Protein AF-A0A943P133-F1 (afdb_monomer_lite)

pLDDT: mean 91.49, std 6.1, range [68.75, 97.0]

Sequence (73 aa):
MIGKRKMCSVMAKEIGRPYRDMLAYGRYQVSGKNEWLRVGGHTLSSTCGMLKLSSPDYSSDTEKYITRIIAEV

Structure (mmCIF, N/CA/C/O backbone):
data_AF-A0A943P133-F1
#
_entry.id   AF-A0A943P133-F1
#
loop_
_atom_site.group_PDB
_atom_site.id
_atom_site.type_symbol
_atom_site.label_atom_id
_atom_site.label_alt_id
_atom_site.label_comp_id
_atom_site.label_asym_id
_atom_site.label_entity_id
_atom_site.label_seq_id
_atom_site.pdbx_PDB_ins_code
_atom_site.Cartn_x
_atom_site.Cartn_y
_atom_site.Cartn_z
_atom_site.occupancy
_atom_site.B_iso_or_equiv
_atom_site.auth_seq_id
_atom_site.auth_comp_id
_atom_site.auth_asym_id
_atom_site.auth_atom_id
_atom_site.pdbx_PDB_model_num
ATOM 1 N N . MET A 1 1 ? -6.371 5.506 12.982 1.00 79.81 1 MET A N 1
ATOM 2 C CA . MET A 1 1 ? -6.335 4.382 12.028 1.00 79.81 1 MET A CA 1
ATOM 3 C C . MET A 1 1 ? -7.399 4.608 10.960 1.00 79.81 1 MET A C 1
ATOM 5 O O . MET A 1 1 ? -8.508 4.977 11.321 1.00 79.81 1 MET A O 1
ATOM 9 N N . ILE A 1 2 ? -7.077 4.419 9.682 1.00 89.38 2 ILE A N 1
ATOM 10 C CA . ILE A 1 2 ? -7.936 4.616 8.504 1.00 89.38 2 ILE A CA 1
ATOM 11 C C . ILE A 1 2 ? -8.620 3.331 8.023 1.00 89.38 2 ILE A C 1
ATOM 13 O O . ILE A 1 2 ? -9.654 3.401 7.358 1.00 89.38 2 ILE A O 1
ATOM 17 N N . GLY A 1 3 ? -8.078 2.160 8.367 1.00 92.06 3 GLY A N 1
ATOM 18 C CA . GLY A 1 3 ? -8.675 0.858 8.093 1.00 92.06 3 GLY A CA 1
ATOM 19 C C . GLY A 1 3 ? -8.452 0.334 6.670 1.00 92.06 3 GLY A C 1
ATOM 20 O O . GLY A 1 3 ? -8.285 1.083 5.702 1.00 92.06 3 GLY A O 1
ATOM 21 N N . LYS A 1 4 ? -8.527 -0.998 6.527 1.00 93.75 4 LYS A N 1
ATOM 22 C CA . LYS A 1 4 ? -8.231 -1.731 5.280 1.00 93.75 4 LYS A CA 1
ATOM 23 C C . LYS A 1 4 ? -8.934 -1.165 4.043 1.00 93.75 4 LYS A C 1
ATOM 25 O O . LYS A 1 4 ? -8.285 -0.945 3.028 1.00 93.75 4 LYS A O 1
ATOM 30 N N . ARG A 1 5 ? -10.248 -0.910 4.107 1.00 94.62 5 ARG A N 1
ATOM 31 C CA . ARG A 1 5 ? -11.019 -0.405 2.950 1.00 94.62 5 ARG A CA 1
ATOM 32 C C . ARG A 1 5 ? -10.507 0.953 2.467 1.00 94.62 5 ARG A C 1
ATOM 34 O O . ARG A 1 5 ? -10.326 1.140 1.265 1.00 94.62 5 ARG A O 1
ATOM 41 N N . LYS A 1 6 ? -10.242 1.884 3.391 1.00 93.88 6 LYS A N 1
ATOM 42 C CA . LYS A 1 6 ? -9.719 3.208 3.041 1.00 93.88 6 LYS A CA 1
ATOM 43 C C . LYS A 1 6 ? -8.302 3.100 2.488 1.00 93.88 6 LYS A C 1
ATOM 45 O O . LYS A 1 6 ? -8.032 3.710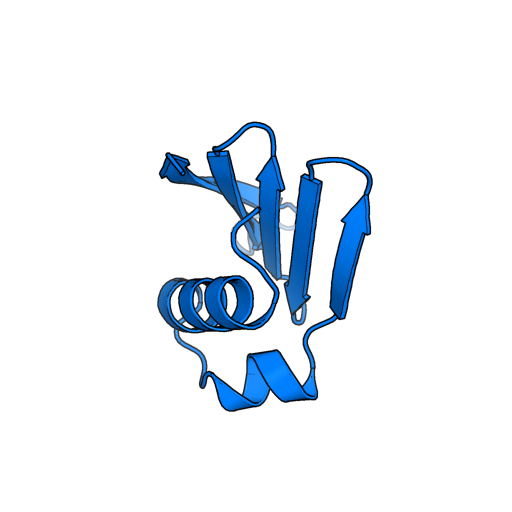 1.460 1.00 93.88 6 LYS A O 1
ATOM 50 N N . MET A 1 7 ? -7.445 2.265 3.087 1.00 95.12 7 MET A N 1
ATOM 51 C CA . MET A 1 7 ? -6.106 1.990 2.551 1.00 95.12 7 MET A CA 1
ATOM 52 C C . MET A 1 7 ? -6.155 1.431 1.130 1.00 95.12 7 MET A C 1
ATOM 54 O O . MET A 1 7 ? -5.447 1.926 0.262 1.00 95.12 7 MET A O 1
ATOM 58 N N . CYS A 1 8 ? -7.018 0.446 0.864 1.00 96.38 8 CYS A N 1
ATOM 59 C CA . CYS A 1 8 ? -7.199 -0.112 -0.476 1.00 96.38 8 CYS A CA 1
ATOM 60 C C . CYS A 1 8 ? -7.676 0.957 -1.469 1.00 96.38 8 CYS A C 1
ATOM 62 O O . CYS A 1 8 ? -7.194 1.002 -2.594 1.00 96.38 8 CYS A O 1
ATOM 64 N N . SER A 1 9 ? -8.590 1.842 -1.060 1.00 95.81 9 SER A N 1
ATOM 65 C CA . SER A 1 9 ? -9.084 2.930 -1.912 1.00 95.81 9 SER A CA 1
ATOM 66 C C . SER A 1 9 ? -7.992 3.951 -2.242 1.00 95.81 9 SER A C 1
ATOM 68 O O . SER A 1 9 ? -7.844 4.317 -3.407 1.00 95.81 9 SER A O 1
ATOM 70 N N . VAL A 1 10 ? -7.203 4.369 -1.247 1.00 95.19 10 VAL A N 1
ATOM 71 C CA . VAL A 1 10 ? -6.073 5.290 -1.447 1.00 95.19 10 VAL A CA 1
ATOM 72 C C . VAL A 1 10 ? -5.012 4.640 -2.331 1.00 95.19 10 VAL A C 1
ATOM 74 O O . VAL A 1 10 ? -4.631 5.219 -3.338 1.00 95.19 10 VAL A O 1
ATOM 77 N N . MET A 1 11 ? -4.602 3.407 -2.023 1.00 95.75 11 MET A N 1
ATOM 78 C CA . MET A 1 11 ? -3.601 2.677 -2.803 1.00 95.75 11 MET A CA 1
ATOM 79 C C . MET A 1 11 ? -4.009 2.547 -4.274 1.00 95.75 11 MET A C 1
ATOM 81 O O . MET A 1 11 ? -3.217 2.876 -5.149 1.00 95.75 11 MET A O 1
ATOM 85 N N . ALA A 1 12 ? -5.252 2.134 -4.545 1.00 96.56 12 ALA A N 1
ATOM 86 C CA . ALA A 1 12 ? -5.792 1.999 -5.898 1.00 96.56 12 ALA A CA 1
ATOM 87 C C . ALA A 1 12 ? -5.676 3.301 -6.703 1.00 96.56 12 ALA A C 1
ATOM 89 O O . ALA A 1 12 ? -5.223 3.287 -7.848 1.00 96.56 12 ALA A O 1
ATOM 90 N N . LYS A 1 13 ? -6.044 4.428 -6.080 1.00 95.88 13 LYS A N 1
ATOM 91 C CA . LYS A 1 13 ? -5.954 5.757 -6.690 1.00 95.88 13 LYS A CA 1
ATOM 92 C C . LYS A 1 13 ? -4.504 6.143 -6.982 1.00 95.88 13 LYS A C 1
ATOM 94 O O . LYS A 1 13 ? -4.210 6.596 -8.081 1.00 95.88 13 LYS A O 1
ATOM 99 N N . GLU A 1 14 ? -3.612 5.948 -6.016 1.00 94.56 14 GLU A N 1
ATOM 100 C CA . GLU A 1 14 ? -2.227 6.414 -6.108 1.00 94.56 14 GLU A CA 1
ATOM 101 C C . GLU A 1 14 ? -1.381 5.627 -7.111 1.00 94.56 14 GLU A C 1
ATOM 103 O O . GLU A 1 14 ? -0.517 6.210 -7.763 1.00 94.56 14 GLU A O 1
ATOM 108 N N . ILE A 1 15 ? -1.624 4.321 -7.248 1.00 92.81 15 ILE A N 1
ATOM 109 C CA . ILE A 1 15 ? -0.878 3.468 -8.188 1.00 92.81 15 ILE A CA 1
ATOM 110 C C . ILE A 1 15 ? -1.619 3.258 -9.517 1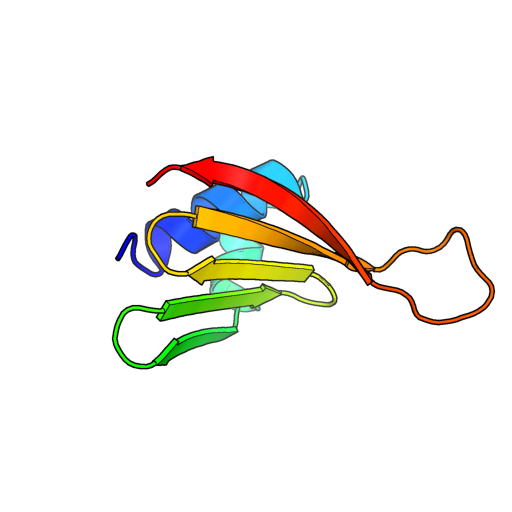.00 92.81 15 ILE A C 1
ATOM 112 O O . ILE A 1 15 ? -1.140 2.515 -10.371 1.00 92.81 15 ILE A O 1
ATOM 116 N N . GLY A 1 16 ? -2.798 3.870 -9.685 1.00 93.75 16 GLY A N 1
ATOM 117 C CA . GLY A 1 16 ? -3.601 3.787 -10.908 1.00 93.75 16 GLY A CA 1
ATOM 118 C C . GLY A 1 16 ? -4.136 2.385 -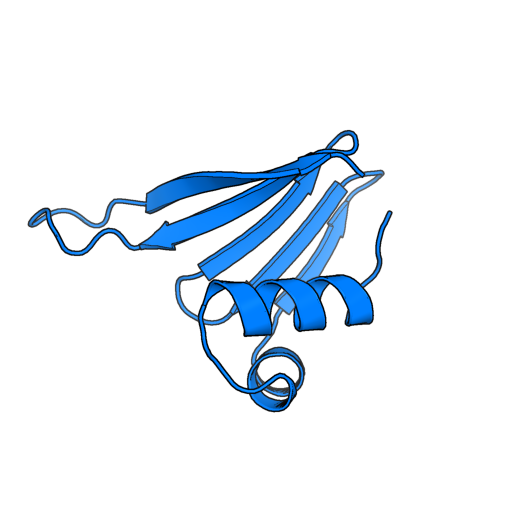11.217 1.00 93.75 16 GLY A C 1
ATOM 119 O O . GLY A 1 16 ? -4.275 2.029 -12.385 1.00 93.75 16 GLY A O 1
ATOM 120 N N . ARG A 1 17 ? -4.414 1.566 -10.192 1.00 93.50 17 ARG A N 1
ATOM 121 C CA . ARG A 1 17 ? -4.915 0.189 -10.355 1.00 93.50 17 ARG A CA 1
ATOM 122 C C . ARG A 1 17 ? -6.332 0.017 -9.812 1.00 93.50 17 ARG A C 1
ATOM 124 O O . ARG A 1 17 ? -6.727 0.729 -8.890 1.00 93.50 17 ARG A O 1
ATOM 131 N N . PRO A 1 18 ? -7.105 -0.955 -10.326 1.00 95.75 18 PRO A N 1
ATOM 132 C CA . PRO A 1 18 ? -8.448 -1.224 -9.833 1.00 95.75 18 PRO A CA 1
ATOM 133 C C . PRO A 1 18 ? -8.482 -1.515 -8.328 1.00 95.75 18 PRO A C 1
ATOM 135 O O . PRO A 1 18 ? -7.681 -2.285 -7.803 1.00 95.75 18 PRO A O 1
ATOM 138 N N . TYR A 1 19 ? -9.488 -0.982 -7.630 1.00 95.00 19 TYR A N 1
ATOM 139 C CA . TYR A 1 19 ? -9.706 -1.264 -6.205 1.00 95.00 19 TYR A CA 1
ATOM 140 C C . TYR A 1 19 ? -9.828 -2.767 -5.899 1.00 95.00 19 TYR A C 1
ATOM 142 O O . TYR A 1 19 ? -9.331 -3.236 -4.875 1.00 95.00 19 TYR A O 1
ATOM 150 N N . ARG A 1 20 ? -10.431 -3.542 -6.813 1.00 95.94 20 ARG A N 1
ATOM 151 C CA . ARG A 1 20 ? -10.546 -5.006 -6.697 1.00 95.94 20 ARG A CA 1
ATOM 152 C C . ARG A 1 20 ? -9.186 -5.702 -6.590 1.00 95.94 20 ARG A C 1
ATOM 154 O O . ARG A 1 20 ? -9.070 -6.670 -5.847 1.00 95.94 20 ARG A O 1
ATOM 161 N N . ASP A 1 21 ? -8.152 -5.170 -7.237 1.00 93.94 21 ASP A N 1
ATOM 162 C CA . ASP A 1 21 ? -6.802 -5.731 -7.181 1.00 93.94 21 ASP A CA 1
ATOM 163 C C . ASP A 1 21 ? -6.207 -5.534 -5.779 1.00 93.94 21 ASP A C 1
ATOM 165 O O . ASP A 1 21 ? -5.520 -6.412 -5.260 1.00 93.94 21 ASP A O 1
ATOM 169 N N . MET A 1 22 ? -6.525 -4.413 -5.119 1.00 95.94 22 MET A N 1
ATOM 170 C CA . MET A 1 22 ? -6.068 -4.139 -3.753 1.00 95.94 22 MET A CA 1
ATOM 171 C C . MET A 1 22 ? -6.742 -5.071 -2.746 1.00 95.94 22 MET A C 1
ATOM 173 O O . MET A 1 22 ? -6.158 -5.392 -1.715 1.00 95.94 22 MET A O 1
ATOM 177 N N . LEU A 1 23 ? -7.976 -5.495 -3.028 1.00 93.44 23 LEU A N 1
ATOM 178 C CA . LEU A 1 23 ? -8.689 -6.466 -2.204 1.00 93.44 23 LEU A CA 1
ATOM 179 C C . LEU A 1 23 ? -8.185 -7.893 -2.426 1.00 93.44 23 LEU A C 1
ATOM 181 O O . LEU A 1 23 ? -8.033 -8.624 -1.449 1.00 93.44 23 LEU A O 1
ATOM 185 N N . ALA A 1 24 ? -7.931 -8.272 -3.680 1.00 94.06 24 ALA A N 1
ATOM 186 C CA . ALA A 1 24 ? -7.505 -9.619 -4.050 1.00 94.06 24 ALA A CA 1
ATOM 187 C C . ALA A 1 24 ? -6.045 -9.904 -3.665 1.00 94.06 24 ALA A C 1
ATOM 189 O O . ALA A 1 24 ? -5.742 -10.970 -3.136 1.00 94.06 24 ALA A O 1
ATOM 190 N N . TYR A 1 25 ? -5.146 -8.945 -3.902 1.00 94.69 25 TYR A N 1
ATOM 191 C CA . TYR A 1 25 ? -3.700 -9.142 -3.748 1.00 94.69 25 TYR A CA 1
ATOM 192 C C . TYR A 1 25 ? -3.095 -8.368 -2.575 1.00 94.69 25 TYR A C 1
ATOM 194 O O . TYR A 1 25 ? -1.912 -8.532 -2.270 1.00 94.69 25 TYR A O 1
ATOM 202 N N . GLY A 1 26 ? -3.876 -7.509 -1.918 1.00 94.12 26 GLY A N 1
ATOM 203 C CA . GLY A 1 26 ? -3.363 -6.654 -0.861 1.00 94.12 26 GLY A CA 1
ATOM 204 C C . GLY A 1 26 ? -3.205 -7.350 0.481 1.00 94.12 26 GLY A C 1
ATOM 205 O O . GLY A 1 26 ? -4.154 -7.885 1.058 1.00 94.12 26 GLY A O 1
ATOM 206 N N . ARG A 1 27 ? -1.990 -7.265 1.026 1.00 96.56 27 ARG A N 1
ATOM 207 C CA . ARG A 1 27 ? -1.664 -7.702 2.384 1.00 96.56 27 ARG A CA 1
ATOM 208 C C . ARG A 1 27 ? -1.792 -6.522 3.334 1.00 96.56 27 ARG A C 1
ATOM 210 O O . ARG A 1 27 ? -0.932 -5.646 3.359 1.00 96.56 27 ARG A O 1
ATOM 217 N N . TYR A 1 28 ? -2.892 -6.507 4.078 1.00 96.06 28 TYR A N 1
ATOM 218 C CA . TYR A 1 28 ? -3.155 -5.524 5.126 1.00 96.06 28 TYR A CA 1
ATOM 219 C C . TYR A 1 28 ? -2.678 -6.051 6.476 1.00 96.06 28 TYR A C 1
ATOM 221 O O . TYR A 1 28 ? -2.960 -7.199 6.821 1.00 96.06 28 TYR A O 1
ATOM 229 N N . GLN A 1 29 ? -1.991 -5.206 7.232 1.00 96.25 29 GLN A N 1
ATOM 230 C CA . GLN A 1 29 ? -1.485 -5.514 8.563 1.00 96.25 29 GLN A CA 1
ATOM 231 C C . GLN A 1 29 ? -1.575 -4.276 9.458 1.00 96.25 29 GLN A C 1
ATOM 233 O O . GLN A 1 29 ? -1.540 -3.136 8.990 1.00 96.25 29 GLN A O 1
ATOM 238 N N . VAL A 1 30 ? -1.690 -4.534 10.758 1.00 94.50 30 VAL A N 1
ATOM 239 C CA . VAL A 1 30 ? -1.794 -3.522 11.809 1.00 94.50 30 VAL A CA 1
ATOM 240 C C . VAL A 1 30 ? -0.786 -3.864 12.896 1.00 94.50 30 V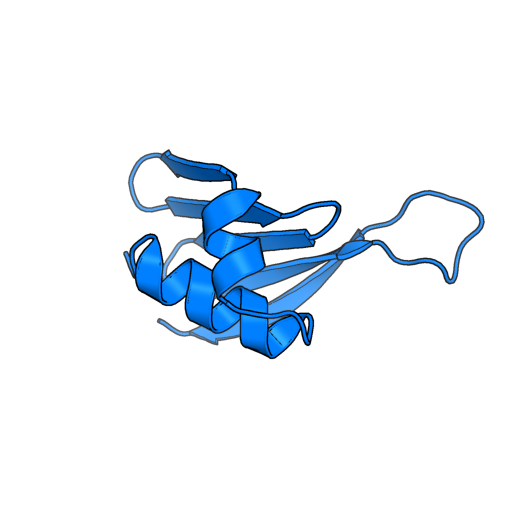AL A C 1
ATOM 242 O O . VAL A 1 30 ? -0.683 -5.023 13.296 1.00 94.50 30 VAL A O 1
ATOM 245 N N . SER A 1 31 ? -0.074 -2.855 13.388 1.00 91.31 31 SER A N 1
ATOM 246 C CA . SER A 1 31 ? 0.787 -2.970 14.564 1.00 91.31 31 SER A CA 1
ATOM 247 C C . SER A 1 31 ? 0.643 -1.725 15.431 1.00 91.31 31 SER A C 1
ATOM 249 O O . SER A 1 31 ? 1.079 -0.629 15.064 1.00 91.31 31 SER A O 1
ATOM 251 N N . GLY A 1 32 ? -0.018 -1.878 16.580 1.00 89.00 32 GLY A N 1
ATOM 252 C CA . GLY A 1 32 ? -0.355 -0.761 17.458 1.00 89.00 32 GLY A CA 1
ATOM 253 C C . GLY A 1 32 ? -1.205 0.289 16.737 1.00 89.00 32 GLY A C 1
ATOM 254 O O . GLY A 1 32 ? -2.303 -0.006 16.277 1.00 89.00 32 GLY A O 1
ATOM 255 N N . LYS A 1 33 ? -0.687 1.520 16.636 1.00 88.69 33 LYS A N 1
ATOM 256 C CA . LYS A 1 33 ? -1.348 2.644 15.942 1.00 88.69 33 LYS A CA 1
ATOM 257 C C . LYS A 1 33 ? -0.997 2.743 14.453 1.00 88.69 33 LYS A C 1
ATOM 259 O O . LYS A 1 33 ? -1.492 3.648 13.782 1.00 88.69 33 LYS A O 1
ATOM 264 N N . ASN A 1 34 ? -0.150 1.843 13.958 1.00 92.12 34 ASN A N 1
ATOM 265 C CA . ASN A 1 34 ? 0.355 1.872 12.595 1.00 92.12 34 ASN A CA 1
ATOM 266 C C . ASN A 1 34 ? -0.362 0.839 11.731 1.00 92.12 34 ASN A C 1
ATOM 268 O O . ASN A 1 34 ? -0.699 -0.258 12.182 1.00 92.12 34 ASN A O 1
ATOM 272 N N . GLU A 1 35 ? -0.547 1.186 10.466 1.00 94.56 35 GLU A N 1
ATOM 273 C CA . GLU A 1 35 ? -1.170 0.318 9.474 1.00 94.56 35 GLU A CA 1
ATOM 274 C C . GLU A 1 35 ? -0.334 0.293 8.213 1.00 94.56 35 GLU A C 1
ATOM 276 O O . GLU A 1 35 ? 0.256 1.307 7.832 1.00 94.56 35 GLU A O 1
ATOM 281 N N . TRP A 1 36 ? -0.348 -0.834 7.517 1.00 95.19 36 TRP A N 1
ATOM 282 C CA . TRP A 1 36 ? 0.215 -0.908 6.183 1.00 95.19 36 TRP A CA 1
ATOM 283 C C . TRP A 1 36 ? -0.577 -1.840 5.279 1.00 95.19 36 TRP A C 1
ATOM 285 O O . TRP A 1 36 ? -1.144 -2.850 5.697 1.00 95.19 36 TRP A O 1
ATOM 295 N N . LEU A 1 37 ? -0.594 -1.479 4.002 1.00 97.00 37 LEU A N 1
ATOM 296 C CA . LEU A 1 37 ? -1.150 -2.251 2.911 1.00 97.00 37 LEU A CA 1
ATOM 297 C C . LEU A 1 37 ? -0.064 -2.419 1.851 1.00 97.00 37 LEU A C 1
ATOM 299 O O . LEU A 1 37 ? 0.367 -1.439 1.243 1.00 97.00 37 LEU A O 1
ATOM 303 N N . ARG A 1 38 ? 0.346 -3.663 1.605 1.00 96.19 38 ARG A N 1
ATOM 304 C CA . ARG A 1 38 ? 1.301 -4.000 0.544 1.00 96.19 38 ARG A CA 1
ATOM 305 C C . ARG A 1 38 ? 0.590 -4.664 -0.628 1.00 96.19 38 ARG A C 1
ATOM 307 O O . ARG A 1 38 ? -0.148 -5.627 -0.421 1.00 96.19 38 ARG A O 1
ATOM 314 N N . VAL A 1 39 ? 0.825 -4.168 -1.842 1.00 95.38 39 VAL A N 1
ATOM 315 C CA . VAL A 1 39 ? 0.276 -4.722 -3.090 1.00 95.38 39 VAL A CA 1
ATOM 316 C C . VAL A 1 39 ? 1.371 -4.721 -4.154 1.00 95.38 39 VAL A C 1
ATOM 318 O O . VAL A 1 39 ? 1.822 -3.661 -4.588 1.00 95.38 39 VAL A O 1
ATOM 321 N N . GLY A 1 40 ? 1.823 -5.910 -4.564 1.00 89.88 40 GLY A N 1
ATOM 322 C CA . GLY A 1 40 ? 3.005 -6.044 -5.421 1.00 89.88 40 GLY A CA 1
ATOM 323 C C . GLY A 1 40 ? 4.241 -5.400 -4.776 1.00 89.88 40 GLY A C 1
ATOM 324 O O . GLY A 1 40 ? 4.555 -5.680 -3.616 1.00 89.88 40 GLY A O 1
ATOM 325 N N . GLY A 1 41 ? 4.909 -4.511 -5.518 1.00 91.75 41 GLY A N 1
ATOM 326 C CA . GLY A 1 41 ? 6.021 -3.693 -5.020 1.00 91.75 41 GLY A CA 1
ATOM 327 C C . GLY A 1 41 ? 5.595 -2.456 -4.218 1.00 91.75 41 GLY A C 1
ATOM 328 O O . 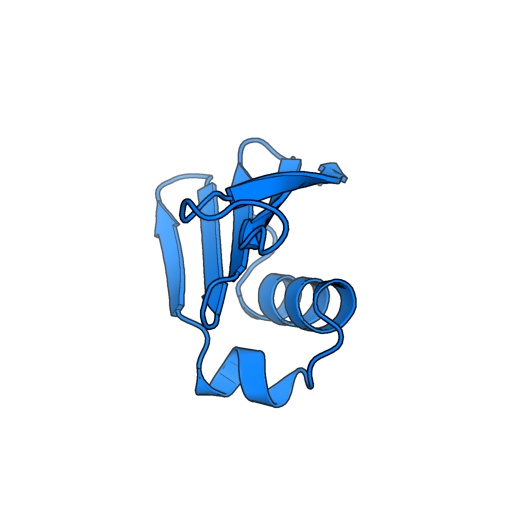GLY A 1 41 ? 6.429 -1.813 -3.605 1.00 91.75 41 GLY A O 1
ATOM 329 N N . HIS A 1 42 ? 4.317 -2.090 -4.170 1.00 94.88 42 HIS A N 1
ATOM 330 C CA . HIS A 1 42 ? 3.902 -0.858 -3.496 1.00 94.88 42 HIS A CA 1
ATOM 331 C C . HIS A 1 42 ? 3.543 -1.118 -2.033 1.00 94.88 42 HIS A C 1
ATOM 333 O O . HIS A 1 42 ? 2.886 -2.115 -1.717 1.00 94.88 42 HIS A O 1
ATOM 339 N N . THR A 1 43 ? 3.901 -0.190 -1.146 1.00 96.75 43 THR A N 1
ATOM 340 C CA . THR A 1 43 ? 3.502 -0.208 0.268 1.00 96.75 43 THR A CA 1
ATOM 341 C C . THR A 1 43 ? 2.896 1.131 0.660 1.00 96.75 43 THR A C 1
ATOM 343 O O . THR A 1 43 ? 3.578 2.152 0.651 1.00 96.75 43 THR A O 1
ATOM 346 N N . LEU A 1 44 ? 1.621 1.121 1.039 1.00 96.69 44 LEU A N 1
ATOM 347 C CA . LEU A 1 44 ? 0.962 2.251 1.681 1.00 96.69 44 LEU A CA 1
ATOM 348 C C . LEU A 1 44 ? 1.052 2.062 3.194 1.00 96.69 44 LEU A C 1
ATOM 350 O O . LEU A 1 44 ? 0.668 1.006 3.689 1.00 96.69 44 LEU A O 1
ATOM 354 N N . SER A 1 45 ? 1.518 3.064 3.930 1.00 96.31 45 SER A N 1
ATOM 355 C CA . SER A 1 45 ? 1.597 3.040 5.392 1.00 96.31 45 SER A CA 1
ATOM 356 C C . SER A 1 45 ? 0.885 4.242 6.001 1.00 96.31 45 SER A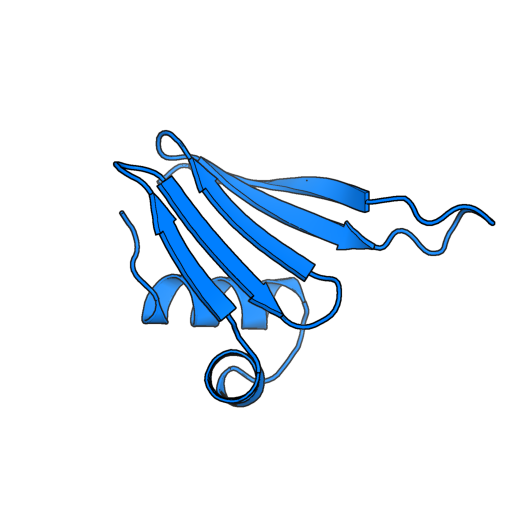 C 1
ATOM 358 O O . SER A 1 45 ? 0.895 5.328 5.428 1.00 96.31 45 SER A O 1
ATOM 360 N N . SER A 1 46 ? 0.245 4.029 7.147 1.00 94.56 46 SER A N 1
ATOM 361 C CA . SER A 1 46 ? -0.346 5.065 7.990 1.00 94.56 46 SER A CA 1
ATOM 362 C C . SER A 1 46 ? 0.340 4.999 9.348 1.00 94.56 46 SER A C 1
ATOM 364 O O . SER A 1 46 ? 0.054 4.098 10.137 1.00 94.56 46 SER A O 1
ATOM 366 N N . THR A 1 47 ? 1.243 5.941 9.611 1.00 89.88 47 THR A N 1
ATOM 367 C CA . THR A 1 47 ? 2.059 5.992 10.835 1.00 89.88 47 THR A CA 1
ATOM 368 C C . THR A 1 47 ? 1.929 7.375 11.448 1.00 89.88 47 THR A C 1
ATOM 370 O O . THR A 1 47 ? 2.207 8.362 10.772 1.00 89.88 47 THR A O 1
ATOM 373 N N . CYS A 1 48 ? 1.516 7.455 12.716 1.00 84.69 48 CYS A N 1
ATOM 374 C CA . CYS A 1 48 ? 1.348 8.725 13.439 1.00 84.69 48 CYS A CA 1
ATOM 375 C C . CYS A 1 48 ? 0.487 9.770 12.697 1.00 84.69 48 CYS A C 1
ATOM 377 O O . CYS A 1 48 ? 0.817 10.948 12.708 1.00 84.69 48 CYS A O 1
ATOM 379 N N . GLY A 1 49 ? -0.584 9.339 12.022 1.00 82.38 49 GLY A N 1
ATOM 380 C CA . GLY A 1 49 ? -1.433 10.249 11.241 1.00 82.38 49 GLY A CA 1
ATOM 381 C C . GLY A 1 49 ? -0.812 10.701 9.918 1.00 82.38 49 GLY A C 1
ATOM 382 O O . GLY A 1 49 ? -1.311 11.614 9.288 1.00 82.38 49 GLY A O 1
ATOM 383 N N . MET A 1 50 ? 0.272 10.084 9.445 1.00 91.75 50 MET A N 1
ATOM 384 C CA . MET A 1 50 ? 0.810 10.354 8.109 1.00 91.75 50 MET A CA 1
ATOM 385 C C . MET A 1 50 ? 0.613 9.157 7.193 1.00 91.75 50 MET A C 1
ATOM 387 O O . MET A 1 50 ? 1.063 8.048 7.496 1.00 91.75 50 MET A O 1
ATOM 391 N N . LEU A 1 51 ? 0.007 9.411 6.037 1.00 94.75 51 LEU A N 1
ATOM 392 C CA . LEU A 1 51 ? -0.099 8.470 4.931 1.00 94.75 51 LEU A CA 1
ATOM 393 C C . LEU A 1 51 ? 1.129 8.597 4.027 1.00 94.75 51 LEU A C 1
ATOM 395 O O . LEU A 1 51 ? 1.370 9.647 3.428 1.00 94.75 51 LEU A O 1
ATOM 399 N N . LYS A 1 52 ? 1.890 7.511 3.896 1.00 96.31 52 LYS A N 1
ATOM 400 C CA . LYS A 1 52 ? 3.082 7.430 3.044 1.00 96.31 52 LYS A CA 1
ATOM 401 C C . LYS A 1 52 ? 2.941 6.294 2.047 1.00 96.31 52 LYS A C 1
ATOM 403 O O . LYS A 1 52 ? 2.523 5.200 2.421 1.00 96.31 52 LYS A O 1
ATOM 408 N N . LEU A 1 53 ? 3.338 6.534 0.804 1.00 96.19 53 LEU A N 1
ATOM 409 C CA . LEU A 1 53 ? 3.432 5.504 -0.225 1.00 96.19 53 LEU A CA 1
ATOM 410 C C . LEU A 1 53 ? 4.880 5.305 -0.626 1.00 96.19 53 LEU A C 1
ATOM 412 O O . LEU A 1 53 ? 5.532 6.239 -1.089 1.00 96.19 53 LEU A O 1
ATOM 416 N N . SER A 1 54 ? 5.333 4.068 -0.482 1.00 95.62 54 SER A N 1
ATOM 417 C CA . SER A 1 54 ? 6.604 3.580 -0.990 1.00 95.62 54 SER A CA 1
ATOM 418 C C . SER A 1 54 ? 6.355 2.776 -2.263 1.00 95.62 54 SER A C 1
ATOM 420 O O . SER A 1 54 ? 5.561 1.832 -2.256 1.00 95.62 54 SER A O 1
ATOM 422 N N . SER A 1 55 ? 7.033 3.143 -3.344 1.00 93.25 55 SER A N 1
ATOM 423 C CA . SER A 1 55 ? 6.927 2.499 -4.656 1.00 93.25 55 SER A CA 1
ATOM 424 C C . SER A 1 55 ? 8.315 2.134 -5.177 1.00 93.25 55 SER A C 1
ATOM 426 O O . SER A 1 55 ? 9.262 2.865 -4.880 1.00 93.25 55 SER A O 1
ATOM 428 N N . PRO A 1 56 ? 8.446 1.046 -5.954 1.00 90.31 56 PRO A N 1
ATOM 429 C CA . PRO A 1 56 ? 9.703 0.712 -6.608 1.00 90.31 56 PRO A CA 1
ATOM 430 C C . PRO A 1 56 ? 10.098 1.817 -7.592 1.00 90.31 56 PRO A C 1
ATOM 432 O O . PRO A 1 56 ? 9.253 2.363 -8.308 1.00 90.31 56 PRO A O 1
ATOM 435 N N . ASP A 1 57 ? 11.383 2.142 -7.597 1.00 87.81 57 ASP A N 1
ATOM 436 C CA . ASP A 1 57 ? 12.022 3.083 -8.503 1.00 87.81 57 ASP A CA 1
ATOM 437 C C . ASP A 1 57 ? 12.806 2.311 -9.561 1.00 87.81 57 ASP A C 1
ATOM 439 O O . ASP A 1 57 ? 13.813 1.670 -9.265 1.00 87.81 57 ASP A O 1
ATOM 443 N N . TYR A 1 58 ? 12.321 2.378 -10.798 1.00 81.00 58 TYR A N 1
ATOM 444 C CA . TYR A 1 58 ? 12.918 1.697 -11.945 1.00 81.00 58 TYR A CA 1
ATOM 445 C C . TYR A 1 58 ? 13.936 2.570 -12.696 1.00 81.00 58 TYR A C 1
ATOM 447 O O . TYR A 1 58 ? 14.404 2.173 -13.757 1.00 81.00 58 TYR A O 1
ATOM 455 N N . SER A 1 59 ? 14.269 3.763 -12.186 1.00 80.81 59 SER A N 1
ATOM 456 C CA . SER A 1 59 ? 15.262 4.649 -12.811 1.00 80.81 59 SER A CA 1
ATOM 457 C C . SER A 1 59 ? 16.718 4.263 -12.513 1.00 80.81 59 SER A C 1
ATOM 459 O O . SER A 1 59 ? 17.638 4.812 -13.115 1.00 80.81 59 SER A O 1
ATOM 461 N N . SER A 1 60 ? 16.937 3.319 -11.594 1.00 73.38 60 SER A N 1
ATOM 462 C CA . SER A 1 60 ? 18.251 2.854 -11.145 1.00 73.38 60 SER A CA 1
ATOM 463 C C . SER A 1 60 ? 18.385 1.355 -11.421 1.00 73.38 60 SER A C 1
ATOM 465 O O . SER A 1 60 ? 17.451 0.606 -11.155 1.00 73.38 60 SER A O 1
ATOM 467 N N . ASP A 1 61 ? 19.580 0.887 -11.799 1.00 77.75 61 ASP A N 1
ATOM 468 C CA . ASP A 1 61 ? 19.933 -0.552 -11.891 1.00 77.75 61 ASP A CA 1
ATOM 469 C C . ASP A 1 61 ? 19.952 -1.271 -10.523 1.00 77.75 61 ASP A C 1
ATOM 471 O O . ASP A 1 61 ? 20.458 -2.379 -10.364 1.00 77.75 61 ASP A O 1
ATOM 475 N N . THR A 1 62 ? 19.431 -0.621 -9.485 1.00 78.75 62 THR A N 1
ATOM 476 C CA . THR A 1 62 ? 19.380 -1.121 -8.116 1.00 78.75 62 THR A CA 1
ATOM 477 C C . THR A 1 62 ? 17.943 -1.017 -7.653 1.00 78.75 62 THR A C 1
ATOM 479 O O . THR A 1 62 ? 17.327 0.031 -7.840 1.00 78.75 62 THR A O 1
ATOM 482 N N . GLU A 1 63 ? 17.422 -2.067 -7.019 1.00 76.94 63 GLU A N 1
ATOM 483 C CA . GLU A 1 63 ? 16.062 -2.059 -6.484 1.00 76.94 63 GLU A CA 1
ATOM 484 C C . GLU A 1 63 ? 15.955 -1.016 -5.359 1.00 76.94 63 GLU A C 1
ATOM 486 O O . GLU A 1 63 ? 16.335 -1.247 -4.209 1.00 76.94 63 GLU A O 1
ATOM 491 N N . LYS A 1 64 ? 15.487 0.180 -5.717 1.00 87.00 64 LYS A N 1
ATOM 492 C CA . LYS A 1 64 ? 15.259 1.297 -4.803 1.00 87.00 64 LYS A CA 1
ATOM 493 C C . LYS A 1 64 ? 13.769 1.505 -4.621 1.00 87.00 64 LYS A C 1
ATOM 495 O O . LYS A 1 64 ? 12.961 1.179 -5.486 1.00 87.00 64 LYS A O 1
ATOM 500 N N . TYR A 1 65 ? 13.411 2.077 -3.480 1.00 89.00 65 TYR A N 1
ATOM 501 C CA . TYR A 1 65 ? 12.039 2.452 -3.178 1.00 89.00 65 TYR A CA 1
ATOM 502 C C . TYR A 1 65 ? 11.989 3.946 -2.890 1.00 89.00 65 TYR A C 1
ATOM 504 O O . TYR A 1 65 ? 12.653 4.432 -1.974 1.00 89.00 65 TYR A O 1
ATOM 512 N N . ILE A 1 66 ? 11.171 4.673 -3.646 1.00 91.94 66 ILE A N 1
ATOM 513 C CA . ILE A 1 66 ? 10.882 6.079 -3.369 1.00 91.94 66 ILE A CA 1
ATOM 514 C C . ILE A 1 66 ? 9.663 6.128 -2.461 1.00 91.94 66 ILE A C 1
ATOM 516 O O . ILE A 1 66 ? 8.631 5.522 -2.754 1.00 91.94 66 ILE A O 1
ATOM 520 N N . THR A 1 67 ? 9.779 6.870 -1.363 1.00 94.62 67 THR A N 1
ATOM 521 C CA . THR A 1 67 ? 8.668 7.111 -0.441 1.00 94.62 67 THR A CA 1
ATOM 522 C C . THR A 1 67 ? 8.214 8.558 -0.539 1.00 94.62 67 THR A C 1
ATOM 524 O O . THR A 1 67 ? 9.028 9.468 -0.404 1.00 94.62 67 THR A O 1
ATOM 527 N N . ARG A 1 68 ? 6.909 8.772 -0.724 1.00 94.00 68 ARG A N 1
ATOM 528 C CA . ARG A 1 68 ? 6.282 10.100 -0.692 1.00 94.00 68 ARG A CA 1
ATOM 529 C C . ARG A 1 68 ? 5.166 10.168 0.344 1.00 94.00 68 ARG A C 1
ATOM 531 O O . ARG A 1 68 ? 4.501 9.166 0.607 1.00 94.00 68 ARG A O 1
ATOM 538 N N . ILE A 1 69 ? 4.954 11.352 0.912 1.00 94.44 69 ILE A N 1
ATOM 539 C CA . ILE A 1 69 ? 3.805 11.643 1.779 1.00 94.44 69 ILE A CA 1
ATOM 540 C C . ILE A 1 69 ? 2.609 11.965 0.880 1.00 94.44 69 ILE A C 1
ATOM 542 O O . ILE A 1 69 ? 2.740 12.741 -0.062 1.00 94.44 69 ILE A O 1
ATOM 546 N N . ILE A 1 70 ? 1.466 11.341 1.155 1.00 92.69 70 ILE A N 1
ATOM 547 C CA . ILE A 1 70 ? 0.226 11.531 0.389 1.00 92.69 70 ILE A CA 1
ATOM 548 C C . ILE A 1 70 ? -0.740 12.447 1.140 1.00 92.69 70 ILE A C 1
ATOM 550 O O . ILE A 1 70 ? -1.409 13.266 0.519 1.00 92.69 70 ILE A O 1
ATOM 554 N N . ALA A 1 71 ? -0.844 12.282 2.461 1.00 87.69 71 ALA A N 1
ATOM 555 C CA . ALA A 1 71 ? -1.769 13.042 3.292 1.00 87.69 71 ALA A CA 1
ATOM 556 C C . ALA A 1 71 ? -1.390 12.980 4.778 1.00 87.69 71 ALA A C 1
ATOM 558 O O . ALA A 1 71 ? -0.729 12.036 5.222 1.00 87.69 71 ALA A O 1
ATOM 559 N N . GLU A 1 72 ? -1.887 13.955 5.533 1.00 82.06 72 GLU A N 1
ATOM 560 C CA . GLU A 1 72 ? -2.041 13.889 6.988 1.00 82.06 72 GLU A CA 1
ATOM 561 C C . GLU A 1 72 ? -3.466 13.408 7.319 1.00 82.06 72 GLU A C 1
ATOM 563 O O . GLU A 1 72 ? -4.401 13.651 6.549 1.00 82.06 72 GLU A O 1
ATOM 568 N N . VAL A 1 73 ? -3.619 12.651 8.407 1.00 68.75 73 VAL A N 1
ATOM 569 C CA . VAL A 1 73 ? -4.789 11.823 8.732 1.00 68.75 73 VAL A CA 1
ATOM 570 C C . VAL A 1 73 ? -5.150 11.883 10.206 1.00 68.75 73 VAL A C 1
ATOM 572 O O . VAL A 1 73 ? -4.236 11.694 11.040 1.00 68.75 73 VAL A O 1
#

Radius of gyration: 11.92 Å; chains: 1; bounding box: 31×24×30 Å

Secondary structure (DSSP, 8-state):
--HHHHHHHHHHHHHT--HHHHHHH-EEEEETTEEEEEETTEEEEEETTEEEEEEEETTSSS-EEEEEEEEE-

Foldseek 3Di:
DCDLLSQLVVVCVVVVHDSVQQVVAWDWDDDDPKIWIDHPQWIWIQDPQWTKIWHFDPPDPDGDIDIDTDDGD